Protein AF-A0A423U3H6-F1 (afdb_monomer_lite)

Sequence (141 aa):
GTIDVWWLYDDGGLTLLLPYILTTRSQWSNCNLRVFALANRKDELDMEQRSMANLLAKFRIDYSDVIVIPDVAKKAAESSRMEFDQLIEDFKAKSNVEIDKENEGVVISEAELLGQREKTNRHVRLRELLLENSRDASLVV

Structure (mmCIF, N/CA/C/O backbone):
data_AF-A0A423U3H6-F1
#
_entry.id   AF-A0A423U3H6-F1
#
loop_
_atom_site.group_PDB
_atom_site.id
_atom_site.type_symbol
_atom_site.label_atom_id
_atom_site.label_alt_id
_atom_site.label_comp_id
_atom_site.label_asym_id
_atom_site.label_entity_id
_atom_site.label_seq_id
_atom_site.pdbx_PDB_ins_code
_atom_site.Cartn_x
_atom_site.Cartn_y
_atom_site.Cartn_z
_atom_site.occupancy
_atom_site.B_iso_or_equiv
_atom_site.auth_seq_id
_atom_site.auth_comp_id
_atom_site.auth_asym_id
_atom_site.auth_atom_id
_atom_site.pdbx_PDB_model_num
ATOM 1 N N . GLY A 1 1 ? -17.174 -1.446 7.669 1.00 92.19 1 GLY A N 1
ATOM 2 C CA . GLY A 1 1 ? -16.076 -1.811 6.758 1.00 92.19 1 GLY A CA 1
ATOM 3 C C . GLY A 1 1 ? -14.757 -1.626 7.472 1.00 92.19 1 GLY A C 1
ATOM 4 O O . GLY A 1 1 ? -14.765 -1.502 8.695 1.00 92.19 1 GLY A O 1
ATOM 5 N N . THR A 1 2 ? -13.648 -1.594 6.741 1.00 96.00 2 THR A N 1
ATOM 6 C CA . THR A 1 2 ? -12.325 -1.277 7.303 1.00 96.00 2 THR A CA 1
ATOM 7 C C . THR A 1 2 ? -11.734 -0.051 6.623 1.00 96.00 2 THR A C 1
ATOM 9 O O . THR A 1 2 ? -11.992 0.200 5.443 1.00 96.00 2 THR A O 1
ATOM 12 N N . ILE A 1 3 ? -10.967 0.717 7.390 1.00 96.56 3 ILE A N 1
ATOM 13 C CA . ILE A 1 3 ? -10.045 1.722 6.869 1.00 96.56 3 ILE A CA 1
ATOM 14 C C . ILE A 1 3 ? -8.654 1.134 7.069 1.00 96.56 3 ILE A C 1
ATOM 16 O O . ILE A 1 3 ? -8.248 0.890 8.206 1.00 96.56 3 ILE A O 1
ATOM 20 N N . ASP A 1 4 ? -7.954 0.882 5.973 1.00 96.81 4 ASP A N 1
ATOM 21 C CA . ASP A 1 4 ? -6.623 0.293 5.988 1.00 96.81 4 ASP A CA 1
ATOM 22 C C . ASP A 1 4 ? -5.598 1.375 5.664 1.00 96.81 4 ASP A C 1
ATOM 24 O O . ASP A 1 4 ? -5.639 1.971 4.592 1.00 96.81 4 ASP A O 1
ATOM 28 N N . VAL A 1 5 ? -4.681 1.632 6.588 1.00 95.38 5 VAL A N 1
ATOM 29 C CA . VAL A 1 5 ? -3.654 2.664 6.434 1.00 95.38 5 VAL A CA 1
ATOM 30 C C . VAL A 1 5 ? -2.320 1.998 6.171 1.00 95.38 5 VAL A C 1
ATOM 32 O O . VAL A 1 5 ? -1.810 1.296 7.041 1.00 95.38 5 VAL A O 1
ATOM 35 N N . TRP A 1 6 ? -1.741 2.218 5.000 1.00 94.25 6 TRP A N 1
ATOM 36 C CA . TRP A 1 6 ? -0.436 1.696 4.621 1.00 94.25 6 TRP A CA 1
ATOM 37 C C . TRP A 1 6 ? 0.631 2.749 4.899 1.00 94.25 6 TRP A C 1
ATOM 39 O O . TRP A 1 6 ? 0.973 3.576 4.057 1.00 94.25 6 TRP A O 1
ATOM 49 N N . TRP A 1 7 ? 1.194 2.716 6.107 1.00 91.81 7 TRP A N 1
ATOM 50 C CA . TRP A 1 7 ? 2.236 3.652 6.514 1.00 91.81 7 TRP A CA 1
ATOM 51 C C . TRP A 1 7 ? 3.603 3.192 5.992 1.00 91.81 7 TRP A C 1
ATOM 53 O O . TRP A 1 7 ? 4.349 2.468 6.654 1.00 91.81 7 TRP A O 1
ATOM 63 N N . LEU A 1 8 ? 3.901 3.566 4.744 1.00 88.75 8 LEU A N 1
ATOM 64 C CA . LEU A 1 8 ? 5.091 3.109 4.011 1.00 88.75 8 LEU A CA 1
ATOM 65 C C . LEU A 1 8 ? 6.336 3.977 4.236 1.00 88.75 8 LEU A C 1
ATOM 67 O O . LEU A 1 8 ? 7.446 3.555 3.899 1.00 88.75 8 LEU A O 1
ATOM 71 N N . TYR A 1 9 ? 6.149 5.201 4.724 1.00 83.94 9 TYR A N 1
ATOM 72 C CA . TYR A 1 9 ? 7.193 6.189 4.970 1.00 83.94 9 TYR A CA 1
ATOM 73 C C . TYR A 1 9 ? 6.720 7.212 6.004 1.00 83.94 9 TYR A C 1
ATOM 75 O O . TYR A 1 9 ? 5.522 7.455 6.148 1.00 83.94 9 TYR A O 1
ATOM 83 N N . ASP A 1 10 ? 7.674 7.825 6.704 1.00 82.44 10 ASP A N 1
ATOM 84 C CA . ASP A 1 10 ? 7.386 8.917 7.628 1.00 82.44 10 ASP A CA 1
ATOM 85 C C . ASP A 1 10 ? 7.081 10.195 6.838 1.00 82.44 10 ASP A C 1
ATOM 87 O O . ASP A 1 10 ? 7.961 10.818 6.242 1.00 82.44 10 ASP A O 1
ATOM 91 N N . ASP A 1 11 ? 5.804 10.552 6.803 1.00 84.38 11 ASP A N 1
ATOM 92 C CA . ASP A 1 11 ? 5.276 11.759 6.178 1.00 84.38 11 ASP A CA 1
ATOM 93 C C . ASP A 1 11 ? 4.946 12.853 7.210 1.00 84.38 11 ASP A C 1
ATOM 95 O O . ASP A 1 11 ? 4.156 13.760 6.940 1.00 84.38 11 ASP A O 1
ATOM 99 N N . GLY A 1 12 ? 5.509 12.755 8.420 1.00 80.88 12 GLY A N 1
ATOM 100 C CA . GLY A 1 12 ? 5.189 13.647 9.533 1.00 80.88 12 GLY A CA 1
ATOM 101 C C . GLY A 1 12 ? 3.832 13.359 10.182 1.00 80.88 12 GLY A C 1
ATOM 102 O O . GLY A 1 12 ? 3.341 14.179 10.959 1.00 80.88 12 GLY A O 1
ATOM 103 N N . GLY A 1 13 ? 3.219 12.209 9.877 1.00 82.69 13 GLY A N 1
ATOM 104 C CA . GLY A 1 13 ? 1.980 11.732 10.493 1.00 82.69 13 GLY A CA 1
ATOM 105 C C . GLY A 1 13 ? 0.702 12.162 9.773 1.00 82.69 13 GLY A C 1
ATOM 106 O O . GLY A 1 13 ? -0.392 11.906 10.282 1.00 82.69 13 GLY A O 1
ATOM 107 N N . LEU A 1 14 ? 0.799 12.787 8.595 1.00 86.12 14 LEU A N 1
ATOM 108 C CA . LEU A 1 14 ? -0.372 13.223 7.829 1.00 86.12 14 LEU A CA 1
ATOM 109 C C . LEU A 1 14 ? -1.246 12.029 7.400 1.00 86.12 14 LEU A C 1
ATOM 111 O O . LEU A 1 14 ? -2.471 12.081 7.538 1.00 86.12 14 LEU A O 1
ATOM 115 N N . THR A 1 15 ? -0.618 10.933 6.975 1.00 89.06 15 THR A N 1
ATOM 116 C CA . THR A 1 15 ? -1.262 9.667 6.587 1.00 89.06 15 THR A CA 1
ATOM 117 C C . THR A 1 15 ? -2.036 9.036 7.747 1.00 89.06 15 THR A C 1
ATOM 119 O O . THR A 1 15 ? -3.047 8.381 7.521 1.00 89.06 15 THR A O 1
ATOM 122 N N . LEU A 1 16 ? -1.632 9.281 8.999 1.00 87.81 16 LEU A N 1
ATOM 123 C CA . LEU A 1 16 ? -2.350 8.819 10.196 1.00 87.81 16 LEU A CA 1
ATOM 124 C C . LEU A 1 16 ? -3.436 9.803 10.658 1.00 87.81 16 LEU A C 1
ATOM 126 O O . LEU A 1 16 ? -4.452 9.396 11.224 1.00 87.81 16 LEU A O 1
ATOM 130 N N . LEU A 1 17 ? -3.258 11.099 10.398 1.00 89.31 17 LEU A N 1
ATOM 131 C CA . LEU A 1 17 ? -4.215 12.134 10.788 1.00 89.31 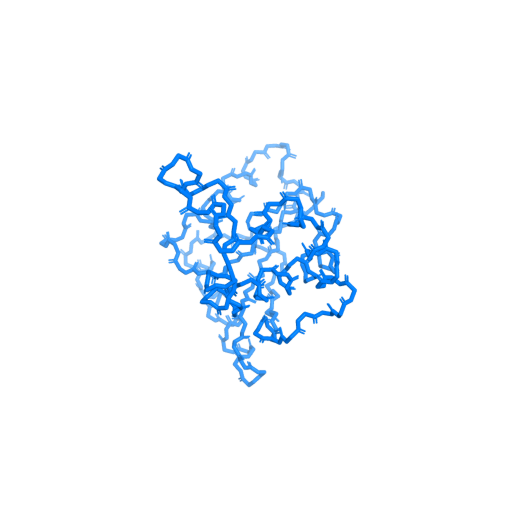17 LEU A CA 1
ATOM 132 C C . LEU A 1 17 ? -5.534 12.038 10.008 1.00 89.31 17 LEU A C 1
ATOM 134 O O . LEU A 1 17 ? -6.610 12.177 10.592 1.00 89.31 17 LEU A O 1
ATOM 138 N N . LEU A 1 18 ? -5.468 11.804 8.696 1.00 89.56 18 LEU A N 1
ATOM 139 C CA . LEU A 1 18 ? -6.651 11.675 7.837 1.00 89.56 18 LEU A CA 1
ATOM 140 C C . LEU A 1 18 ? -7.632 10.580 8.303 1.00 89.56 18 LEU A C 1
ATOM 142 O O . LEU A 1 18 ? -8.801 10.904 8.540 1.00 89.56 18 LEU A O 1
ATOM 146 N N . PRO A 1 19 ? -7.211 9.315 8.483 1.00 88.62 19 PRO A N 1
ATOM 147 C CA . PRO A 1 19 ? -8.098 8.250 8.934 1.00 88.62 19 PRO A CA 1
ATOM 148 C C . PRO A 1 19 ? -8.629 8.498 10.349 1.00 88.62 19 PRO A C 1
ATOM 150 O O . PRO A 1 19 ? -9.797 8.214 10.599 1.00 88.62 19 PRO A O 1
ATOM 153 N N . TYR A 1 20 ? -7.845 9.114 11.242 1.00 89.12 20 TYR A N 1
ATOM 154 C CA . TYR A 1 20 ? -8.343 9.543 12.553 1.00 89.12 20 TYR A CA 1
ATOM 155 C C . TYR A 1 20 ? -9.489 10.558 12.433 1.00 89.12 20 TYR A C 1
ATOM 157 O O . TYR A 1 20 ? -10.524 10.418 13.077 1.00 89.12 20 TYR A O 1
ATOM 165 N N . ILE A 1 21 ? -9.363 11.572 11.570 1.00 90.69 21 ILE A N 1
ATOM 166 C CA . ILE A 1 21 ? -10.457 12.528 11.347 1.00 90.69 21 ILE A CA 1
ATOM 167 C C . ILE A 1 21 ? -11.683 11.815 10.769 1.00 90.69 21 ILE A C 1
ATOM 169 O O . ILE A 1 21 ? -12.810 12.140 11.155 1.00 90.69 21 ILE A O 1
ATOM 173 N N . LEU A 1 22 ? -11.493 10.848 9.868 1.00 91.06 22 LEU A N 1
ATOM 174 C CA . LEU A 1 22 ? -12.596 10.084 9.288 1.00 91.06 22 LEU A CA 1
ATOM 175 C C . LEU A 1 22 ? -13.357 9.293 10.352 1.00 91.06 22 LEU A C 1
ATOM 177 O O . LEU A 1 22 ? -14.581 9.400 10.382 1.00 91.06 22 LEU A O 1
ATOM 181 N N . THR A 1 23 ? -12.682 8.593 11.268 1.00 88.00 23 THR A N 1
ATOM 182 C CA . THR A 1 23 ? -13.356 7.805 12.319 1.00 88.00 23 THR A CA 1
ATOM 183 C C . THR A 1 23 ? -14.202 8.661 13.270 1.00 88.00 23 THR A C 1
ATOM 185 O O . THR A 1 23 ? -15.174 8.161 13.834 1.00 88.00 23 THR A O 1
ATOM 188 N N . THR A 1 24 ? -13.947 9.973 13.379 1.00 88.94 24 THR A N 1
ATOM 189 C CA . THR A 1 24 ? -14.827 10.902 14.126 1.00 88.94 24 THR A CA 1
ATOM 190 C C . THR A 1 24 ? -16.166 11.199 13.436 1.00 88.94 24 THR A C 1
ATOM 192 O O . THR A 1 24 ? -17.061 11.799 14.037 1.00 88.94 24 THR A O 1
ATOM 195 N N . ARG A 1 25 ? -16.331 10.827 12.160 1.00 93.44 25 ARG A N 1
ATOM 196 C CA . ARG A 1 25 ? -17.545 11.090 11.374 1.00 93.44 25 ARG A CA 1
ATOM 197 C C . ARG A 1 25 ? -18.489 9.902 11.448 1.00 93.44 25 ARG A C 1
ATOM 199 O O . ARG A 1 25 ? -18.079 8.765 11.260 1.00 93.44 25 ARG A O 1
ATOM 206 N N . SER A 1 26 ? -19.782 10.172 11.614 1.00 93.81 26 SER A N 1
ATOM 207 C CA . SER A 1 26 ? -20.827 9.143 11.762 1.00 93.81 26 SER A CA 1
ATOM 208 C C . SER A 1 26 ? -20.874 8.109 10.630 1.00 93.81 26 SER A C 1
ATOM 210 O O . SER A 1 26 ? -21.284 6.976 10.849 1.00 93.81 26 SER A O 1
ATOM 212 N N . GLN A 1 27 ? -20.442 8.479 9.423 1.00 93.50 27 GLN A N 1
ATOM 213 C CA . GLN A 1 27 ? -20.378 7.576 8.267 1.00 93.50 27 GLN A CA 1
ATOM 214 C C . GLN A 1 27 ? -19.292 6.498 8.418 1.00 93.50 27 GLN A C 1
ATOM 216 O O . GLN A 1 27 ? -19.425 5.407 7.871 1.00 93.50 27 GLN A O 1
ATOM 221 N N . TRP A 1 28 ? -18.234 6.794 9.176 1.00 93.25 28 TRP A N 1
ATOM 222 C CA . TRP A 1 28 ? -17.049 5.951 9.335 1.00 93.25 28 TRP A CA 1
ATOM 223 C C . TRP A 1 28 ? -16.820 5.515 10.786 1.00 93.25 28 TRP A C 1
ATOM 225 O O . TRP A 1 28 ? -15.916 4.725 11.036 1.00 93.25 28 TRP A O 1
ATOM 235 N N . SER A 1 29 ? -17.648 5.964 11.734 1.00 88.38 29 SER A N 1
ATOM 236 C CA . SER A 1 29 ? -17.490 5.686 13.170 1.00 88.38 29 SER A CA 1
ATOM 237 C C . SER A 1 29 ? -17.553 4.199 13.522 1.00 88.38 29 SER A C 1
ATOM 239 O O . SER A 1 29 ? -17.051 3.793 14.561 1.00 88.38 29 SER A O 1
ATOM 241 N N . ASN A 1 30 ? -18.163 3.388 12.654 1.00 90.44 30 ASN A N 1
ATOM 242 C CA . ASN A 1 30 ? -18.253 1.934 12.801 1.00 90.44 30 ASN A CA 1
ATOM 243 C C . ASN A 1 30 ? -17.222 1.184 11.934 1.00 90.44 30 ASN A C 1
ATOM 245 O O . ASN A 1 30 ? -17.33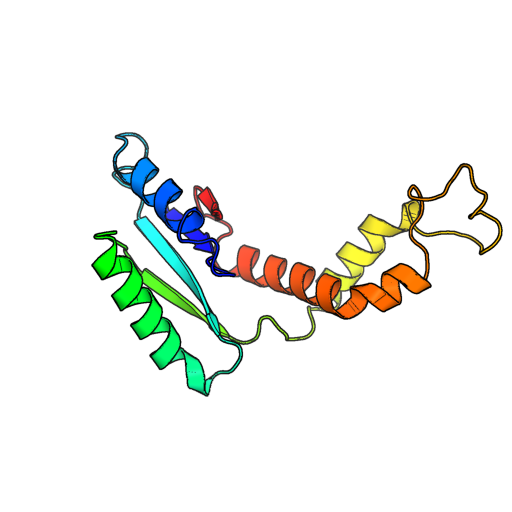6 -0.030 11.760 1.00 90.44 30 ASN A O 1
ATOM 249 N N . CYS A 1 31 ? -16.274 1.886 11.304 1.00 93.50 31 CYS A N 1
ATOM 250 C CA . CYS A 1 31 ? -15.205 1.250 10.542 1.00 93.50 31 CYS A CA 1
ATOM 251 C C . CYS A 1 31 ? -14.011 0.939 11.442 1.00 93.50 31 CYS A C 1
ATOM 253 O O . CYS A 1 31 ? -13.567 1.779 12.219 1.00 93.50 31 CYS A O 1
ATOM 255 N N . ASN A 1 32 ? -13.469 -0.264 11.281 1.00 93.94 32 ASN A N 1
ATOM 256 C CA . ASN A 1 32 ? -12.276 -0.694 11.996 1.00 93.94 32 ASN A CA 1
ATOM 257 C C . ASN A 1 32 ? -11.037 -0.116 11.312 1.00 93.94 32 ASN A C 1
ATOM 259 O O . ASN A 1 32 ? -10.852 -0.319 10.109 1.00 93.94 32 ASN A O 1
ATOM 263 N N . LEU A 1 33 ? -10.202 0.587 12.073 1.00 94.81 33 LEU A N 1
ATOM 264 C CA . LEU A 1 33 ? -8.949 1.147 11.583 1.00 94.81 33 LEU A CA 1
ATOM 265 C C . LEU A 1 33 ? -7.830 0.112 11.732 1.00 94.81 33 LEU A C 1
ATOM 267 O O . LEU A 1 33 ? -7.526 -0.305 12.850 1.00 94.81 33 LEU A O 1
ATOM 271 N N . ARG A 1 34 ? -7.214 -0.302 10.625 1.00 95.88 34 ARG A N 1
ATOM 272 C CA . ARG A 1 34 ? -6.047 -1.197 10.614 1.00 95.88 34 ARG A CA 1
ATOM 273 C C . ARG A 1 34 ? -4.844 -0.447 10.072 1.00 95.88 34 ARG A C 1
ATOM 275 O O . ARG A 1 34 ? -4.959 0.236 9.058 1.00 95.88 34 ARG A O 1
ATOM 282 N N . VAL A 1 35 ? -3.697 -0.584 10.726 1.00 94.88 35 VAL A N 1
ATOM 283 C CA . VAL A 1 35 ? -2.461 0.085 10.305 1.00 94.88 35 VAL A CA 1
ATOM 284 C C . VAL A 1 35 ? -1.454 -0.955 9.839 1.00 94.88 35 VAL A C 1
ATOM 286 O O . VAL A 1 35 ? -1.082 -1.854 10.589 1.00 94.88 35 VAL A O 1
ATOM 289 N N . PHE A 1 36 ? -1.012 -0.821 8.596 1.00 94.25 36 PHE A N 1
ATOM 290 C CA . PHE A 1 36 ? -0.011 -1.659 7.960 1.00 94.25 36 PHE A CA 1
ATOM 291 C C . PHE A 1 36 ? 1.328 -0.923 7.952 1.00 94.25 36 PHE A C 1
ATOM 293 O O . PHE A 1 36 ? 1.446 0.156 7.372 1.00 94.25 36 PHE A O 1
ATOM 300 N N . ALA A 1 37 ? 2.335 -1.510 8.591 1.00 90.69 37 ALA A N 1
ATOM 301 C CA . ALA A 1 37 ? 3.712 -1.026 8.571 1.00 90.69 37 ALA A CA 1
ATOM 302 C C . ALA A 1 37 ? 4.588 -1.984 7.760 1.00 90.69 37 ALA A C 1
ATOM 304 O O . ALA A 1 37 ? 4.308 -3.181 7.685 1.00 90.69 37 ALA A O 1
ATOM 305 N N . LEU A 1 38 ? 5.662 -1.478 7.157 1.00 85.12 38 LEU A N 1
ATOM 306 C CA . LEU A 1 38 ? 6.617 -2.322 6.443 1.00 85.12 38 LEU A CA 1
ATOM 307 C C . LEU A 1 38 ? 7.806 -2.671 7.332 1.00 85.12 38 LEU A C 1
ATOM 309 O O . LEU A 1 38 ? 8.395 -1.784 7.940 1.00 85.12 38 LEU A O 1
ATOM 313 N N . ALA A 1 39 ? 8.217 -3.938 7.317 1.00 83.50 39 ALA A N 1
ATOM 314 C CA . ALA A 1 39 ? 9.512 -4.348 7.849 1.00 83.50 39 ALA A CA 1
ATOM 315 C C . ALA A 1 39 ? 10.462 -4.717 6.710 1.00 83.50 39 ALA A C 1
ATOM 317 O O . ALA A 1 39 ? 10.109 -5.470 5.794 1.00 83.50 39 ALA A O 1
ATOM 318 N N . ASN A 1 40 ? 11.696 -4.218 6.789 1.00 72.75 40 ASN A N 1
ATOM 319 C CA . ASN A 1 40 ? 12.737 -4.567 5.826 1.00 72.75 40 ASN A CA 1
ATOM 320 C C . ASN A 1 40 ? 13.226 -6.000 6.042 1.00 72.75 40 ASN A C 1
ATOM 322 O O . ASN A 1 40 ? 13.579 -6.683 5.078 1.00 72.75 40 ASN A O 1
ATOM 326 N N . ARG A 1 41 ? 13.232 -6.468 7.296 1.00 73.00 41 ARG A N 1
ATOM 327 C CA . ARG A 1 41 ? 13.666 -7.818 7.658 1.00 73.00 41 ARG A CA 1
ATOM 328 C C . ARG A 1 41 ? 12.714 -8.478 8.655 1.00 73.00 41 ARG A C 1
ATOM 330 O O . ARG A 1 41 ? 12.032 -7.817 9.430 1.00 73.00 41 ARG A O 1
ATOM 337 N N . LYS A 1 42 ? 12.665 -9.813 8.639 1.00 75.88 42 LYS A N 1
ATOM 338 C CA . LYS A 1 42 ? 11.754 -10.591 9.501 1.00 75.88 42 LYS A CA 1
ATOM 339 C C . LYS A 1 42 ? 12.085 -10.489 10.992 1.00 75.88 42 LYS A C 1
ATOM 341 O O . LYS A 1 42 ? 11.192 -10.639 11.813 1.00 75.88 42 LYS A O 1
ATOM 346 N N . ASP A 1 43 ? 13.344 -10.245 11.336 1.00 81.06 43 ASP A N 1
ATOM 347 C CA . ASP A 1 43 ? 13.812 -10.030 12.709 1.00 81.06 43 ASP A CA 1
ATOM 348 C C . ASP A 1 43 ? 13.376 -8.674 13.292 1.00 81.06 43 ASP A C 1
ATOM 350 O O . ASP A 1 43 ? 13.439 -8.488 14.503 1.00 81.06 43 ASP A O 1
ATOM 354 N N . GLU A 1 44 ? 12.887 -7.749 12.462 1.00 81.62 44 GLU A N 1
ATOM 355 C CA . GLU A 1 44 ? 12.449 -6.410 12.883 1.00 81.62 44 GLU A CA 1
ATOM 356 C C . GLU A 1 44 ? 10.938 -6.326 13.159 1.00 81.62 44 GLU A C 1
ATOM 358 O O . GLU A 1 44 ? 10.474 -5.314 13.678 1.00 81.62 44 GLU A O 1
ATOM 363 N N . LEU A 1 45 ? 10.161 -7.378 12.863 1.00 84.75 45 LEU A N 1
ATOM 364 C CA . LEU A 1 45 ? 8.691 -7.350 12.926 1.00 84.75 45 LEU A CA 1
ATOM 365 C C . LEU A 1 45 ? 8.157 -6.886 14.289 1.00 84.75 45 LEU A C 1
ATOM 367 O O . LEU A 1 45 ? 7.362 -5.949 14.354 1.00 84.75 45 LEU A O 1
ATOM 371 N N . ASP A 1 46 ? 8.638 -7.491 15.377 1.00 87.50 46 ASP A N 1
ATOM 372 C CA . ASP A 1 46 ? 8.192 -7.159 16.736 1.00 87.50 46 ASP A CA 1
ATOM 373 C C . ASP A 1 46 ? 8.574 -5.728 17.138 1.00 87.50 46 ASP A C 1
ATOM 375 O O . ASP A 1 46 ? 7.842 -5.052 17.868 1.00 87.50 46 ASP A O 1
ATOM 379 N N . MET A 1 47 ? 9.742 -5.264 16.685 1.00 88.25 47 MET A N 1
ATOM 380 C CA . MET A 1 47 ? 10.232 -3.921 16.975 1.00 88.25 47 MET A CA 1
ATOM 381 C C . MET A 1 47 ? 9.386 -2.873 16.251 1.00 88.25 47 MET A C 1
ATOM 383 O O . MET A 1 47 ? 8.923 -1.927 16.890 1.00 88.25 47 MET A O 1
ATOM 387 N N . GLU A 1 48 ? 9.131 -3.070 14.957 1.00 88.88 48 GLU A N 1
ATOM 388 C CA . GLU A 1 48 ? 8.309 -2.169 14.147 1.00 88.88 48 GLU A CA 1
ATOM 389 C C . GLU A 1 48 ? 6.860 -2.137 14.635 1.00 88.88 48 GLU A C 1
ATOM 391 O O . GLU A 1 48 ? 6.275 -1.061 14.772 1.00 88.88 48 GLU A O 1
ATOM 396 N N . GLN A 1 49 ? 6.301 -3.288 15.021 1.00 91.19 49 GLN A N 1
ATOM 397 C CA . GLN A 1 49 ? 4.948 -3.353 15.571 1.00 91.19 49 GLN A CA 1
ATOM 398 C C . GLN A 1 49 ? 4.827 -2.529 16.860 1.00 91.19 49 GLN A C 1
ATOM 400 O O . GLN A 1 49 ? 3.894 -1.739 17.018 1.00 91.19 49 GLN A O 1
ATOM 405 N N . ARG A 1 50 ? 5.793 -2.664 17.780 1.00 91.81 50 ARG A N 1
ATOM 406 C CA . ARG A 1 50 ? 5.824 -1.882 19.028 1.00 91.81 50 ARG A CA 1
ATOM 407 C C . ARG A 1 50 ? 6.060 -0.399 18.771 1.00 91.81 50 ARG A C 1
ATOM 409 O O . ARG A 1 50 ? 5.448 0.434 19.437 1.00 91.81 50 ARG A O 1
ATOM 416 N N . SER A 1 51 ? 6.948 -0.065 17.837 1.00 90.06 51 SER A N 1
ATOM 417 C CA . SER A 1 51 ? 7.230 1.316 17.440 1.00 90.06 51 SER A CA 1
ATOM 418 C C . SER A 1 51 ? 5.959 1.998 16.932 1.00 90.06 51 SER A C 1
ATOM 420 O O . SER A 1 51 ? 5.574 3.053 17.443 1.00 90.06 51 SER A O 1
ATOM 422 N N . MET A 1 52 ? 5.241 1.329 16.027 1.00 90.62 52 MET A N 1
ATOM 423 C CA . MET A 1 52 ? 3.964 1.791 15.495 1.00 90.62 52 MET A CA 1
ATOM 424 C C . MET A 1 52 ? 2.898 1.934 16.588 1.00 90.62 52 MET A C 1
ATOM 426 O O . MET A 1 52 ? 2.276 2.988 16.711 1.00 90.62 52 MET A O 1
ATOM 430 N N . ALA A 1 53 ? 2.720 0.922 17.441 1.00 92.19 53 ALA A N 1
ATOM 431 C CA . ALA A 1 53 ? 1.759 0.984 18.542 1.00 92.19 53 ALA A CA 1
ATOM 432 C C . ALA A 1 53 ? 2.036 2.167 19.490 1.00 92.19 53 ALA A C 1
ATOM 434 O O . ALA A 1 53 ? 1.115 2.885 19.883 1.00 92.19 53 ALA A O 1
ATOM 435 N N . ASN A 1 54 ? 3.310 2.417 19.815 1.00 92.00 54 ASN A N 1
ATOM 436 C CA . ASN A 1 54 ? 3.720 3.561 20.628 1.00 92.00 54 ASN A CA 1
ATOM 437 C C . ASN A 1 54 ? 3.439 4.900 19.935 1.00 92.00 54 ASN A C 1
ATOM 439 O O . ASN A 1 54 ? 3.062 5.867 20.599 1.00 92.00 54 ASN A O 1
ATOM 443 N N . LEU A 1 55 ? 3.636 4.979 18.618 1.00 89.44 55 LEU A N 1
ATOM 444 C CA . LEU A 1 55 ? 3.347 6.177 17.834 1.00 89.44 55 LEU A CA 1
ATOM 445 C C . LEU A 1 55 ? 1.844 6.487 17.835 1.00 89.44 55 LEU A C 1
ATOM 447 O O . LEU A 1 55 ? 1.450 7.602 18.176 1.00 89.44 55 LEU A O 1
ATOM 451 N N . LEU A 1 56 ? 1.007 5.489 17.546 1.00 91.31 56 LEU A N 1
ATOM 452 C CA . LEU A 1 56 ? -0.453 5.618 17.559 1.00 91.31 56 LEU A CA 1
ATOM 453 C C . LEU A 1 56 ? -0.973 6.024 18.944 1.00 91.31 56 LEU A C 1
ATOM 455 O O . LEU A 1 56 ? -1.806 6.925 19.051 1.00 91.31 56 LEU A O 1
ATOM 459 N N . ALA A 1 57 ? -0.411 5.450 20.013 1.00 92.19 57 ALA A N 1
ATOM 460 C CA . ALA A 1 57 ? -0.745 5.823 21.385 1.00 92.19 57 ALA A CA 1
ATOM 461 C C . ALA A 1 57 ? -0.406 7.292 21.699 1.00 92.19 57 ALA A C 1
ATOM 463 O O . ALA A 1 57 ? -1.206 7.987 22.329 1.00 92.19 57 ALA A O 1
ATOM 464 N N . LYS A 1 58 ? 0.742 7.806 21.226 1.00 89.75 58 LYS A N 1
ATOM 465 C CA . LYS A 1 58 ? 1.106 9.230 21.379 1.00 89.75 58 LYS A CA 1
ATOM 466 C C . LYS A 1 58 ? 0.112 10.155 20.679 1.00 89.75 58 LYS A C 1
ATOM 468 O O . LYS A 1 58 ? -0.197 11.221 21.209 1.00 89.75 58 LYS A O 1
ATOM 473 N N . PHE A 1 59 ? -0.408 9.735 19.528 1.00 86.12 59 PHE A N 1
ATOM 474 C CA . PHE A 1 59 ? -1.433 10.474 18.793 1.00 86.12 59 PHE A CA 1
ATOM 475 C C . PHE A 1 59 ? -2.861 10.227 19.296 1.00 86.12 59 PHE A C 1
ATOM 477 O O . PHE A 1 59 ? -3.778 10.899 18.831 1.00 86.12 59 PHE A O 1
ATOM 484 N N . ARG A 1 60 ? -3.051 9.328 20.275 1.00 89.69 60 ARG A N 1
ATOM 485 C CA . ARG A 1 60 ? -4.365 8.902 20.789 1.00 89.69 60 ARG A CA 1
ATOM 486 C C . ARG A 1 60 ? -5.291 8.405 19.676 1.00 89.69 60 ARG A C 1
ATOM 488 O O . ARG A 1 60 ? -6.483 8.700 19.670 1.00 89.69 60 ARG A O 1
ATOM 495 N N . ILE A 1 61 ? -4.713 7.687 18.718 1.00 90.31 61 ILE A N 1
ATOM 496 C CA . ILE A 1 61 ? -5.451 7.067 17.624 1.00 90.31 61 ILE A CA 1
ATOM 497 C C . ILE A 1 61 ? -5.807 5.653 18.060 1.00 90.31 61 ILE A C 1
ATOM 499 O O . ILE A 1 61 ? -4.923 4.813 18.229 1.00 90.31 61 ILE A O 1
ATOM 503 N N . ASP A 1 62 ? -7.102 5.402 18.224 1.00 90.44 62 ASP A N 1
ATOM 504 C CA . ASP A 1 62 ? -7.616 4.058 18.449 1.00 90.44 62 ASP A CA 1
ATOM 505 C C . ASP A 1 62 ? -7.565 3.264 17.142 1.00 90.44 62 ASP A C 1
ATOM 507 O O . ASP A 1 62 ? -7.976 3.741 16.081 1.00 90.44 62 ASP A O 1
ATOM 511 N N . TYR A 1 63 ? -7.062 2.038 17.222 1.00 93.25 63 TYR A N 1
ATOM 512 C CA . TYR A 1 63 ? -6.943 1.129 16.091 1.00 93.25 63 TYR A CA 1
ATOM 513 C C . TYR A 1 63 ? -7.397 -0.270 16.495 1.00 93.25 63 TYR A C 1
ATOM 515 O O . TYR A 1 63 ? -7.350 -0.654 17.663 1.00 93.25 63 TYR A O 1
ATOM 523 N N . SER A 1 64 ? -7.853 -1.034 15.510 1.00 94.38 64 SER A N 1
ATOM 524 C CA . SER A 1 64 ? -8.269 -2.421 15.688 1.00 94.38 64 SER A CA 1
ATOM 525 C C . SER A 1 64 ? -7.098 -3.387 15.557 1.00 94.38 64 S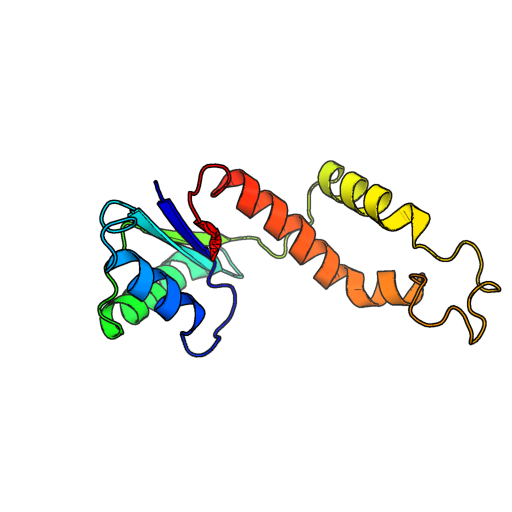ER A C 1
ATOM 527 O O . SER A 1 64 ? -7.078 -4.392 16.258 1.00 94.38 64 SER A O 1
ATOM 529 N N . ASP A 1 65 ? -6.142 -3.099 14.668 1.00 94.25 65 ASP A N 1
ATOM 530 C CA . ASP A 1 65 ? -4.957 -3.939 14.485 1.00 94.25 65 ASP A CA 1
ATOM 531 C C . ASP A 1 65 ? -3.756 -3.163 13.914 1.00 94.25 65 ASP A C 1
ATOM 533 O O . ASP A 1 65 ? -3.932 -2.185 13.179 1.00 94.25 65 ASP A O 1
ATOM 537 N N . VAL A 1 66 ? -2.544 -3.624 14.239 1.00 94.44 66 VAL A N 1
ATOM 538 C CA . VAL A 1 66 ? -1.279 -3.184 13.628 1.00 94.44 66 VAL A CA 1
ATOM 539 C C . VAL A 1 66 ? -0.601 -4.404 13.024 1.00 94.44 66 VAL A C 1
ATOM 541 O O . VAL A 1 66 ? -0.154 -5.299 13.743 1.00 94.44 66 VAL A O 1
ATOM 544 N N . ILE A 1 67 ? -0.486 -4.401 11.700 1.00 93.56 67 ILE A N 1
ATOM 545 C CA . ILE A 1 67 ? 0.024 -5.514 10.907 1.00 93.56 67 ILE A CA 1
ATOM 546 C C . ILE A 1 67 ? 1.353 -5.089 10.291 1.00 93.56 67 ILE A C 1
ATOM 548 O O . ILE A 1 67 ? 1.422 -4.111 9.549 1.00 93.56 67 ILE A O 1
ATOM 552 N N . VAL A 1 68 ? 2.422 -5.828 10.576 1.00 91.94 68 VAL A N 1
ATOM 553 C CA . VAL A 1 68 ? 3.731 -5.561 9.973 1.00 91.94 68 VAL A CA 1
ATOM 554 C C . VAL A 1 68 ? 3.959 -6.526 8.818 1.00 91.94 68 VAL A C 1
ATOM 556 O O . VAL A 1 68 ? 4.013 -7.740 9.009 1.00 91.94 68 VAL A O 1
ATOM 559 N N . ILE A 1 69 ? 4.082 -5.982 7.610 1.00 90.31 69 ILE A N 1
ATOM 560 C CA . ILE A 1 69 ? 4.272 -6.749 6.384 1.00 90.31 69 ILE A CA 1
ATOM 561 C C . ILE A 1 69 ? 5.773 -6.858 6.091 1.00 90.31 69 ILE A C 1
ATOM 563 O O . ILE A 1 69 ? 6.424 -5.839 5.828 1.00 90.31 69 ILE A O 1
ATOM 567 N N . PRO A 1 70 ? 6.351 -8.073 6.118 1.00 86.25 70 PRO A N 1
ATOM 568 C CA . PRO A 1 70 ? 7.724 -8.270 5.685 1.00 86.25 70 PRO A CA 1
ATOM 569 C C . PRO A 1 70 ? 7.821 -8.232 4.156 1.00 86.25 70 PRO A C 1
ATOM 571 O O . PRO A 1 70 ? 6.828 -8.310 3.432 1.00 86.25 70 PRO A O 1
ATOM 574 N N . ASP A 1 71 ? 9.054 -8.258 3.652 1.00 80.94 71 ASP A N 1
ATOM 575 C CA . ASP A 1 71 ? 9.342 -8.758 2.306 1.00 80.94 71 ASP A CA 1
ATOM 576 C C . ASP A 1 71 ? 8.813 -7.899 1.132 1.00 80.94 71 ASP A C 1
ATOM 578 O O . ASP A 1 71 ? 8.677 -8.387 0.008 1.00 80.94 71 ASP A O 1
ATOM 582 N N . VAL A 1 72 ? 8.579 -6.600 1.335 1.00 81.38 72 VAL A N 1
ATOM 583 C CA . VAL A 1 72 ? 8.186 -5.660 0.258 1.00 81.38 72 VAL A CA 1
ATOM 584 C C . VAL A 1 72 ? 9.264 -5.515 -0.820 1.00 81.38 72 VAL A C 1
ATOM 586 O O . VAL A 1 72 ? 8.964 -5.240 -1.980 1.00 81.38 72 VAL A O 1
ATOM 589 N N . ALA A 1 73 ? 10.528 -5.729 -0.452 1.00 81.62 73 ALA A N 1
ATOM 590 C CA . ALA A 1 73 ? 11.655 -5.703 -1.379 1.00 81.62 73 ALA A CA 1
ATOM 591 C C . ALA A 1 73 ? 11.809 -7.002 -2.196 1.00 81.62 73 ALA A C 1
ATOM 593 O O . ALA A 1 73 ? 12.704 -7.089 -3.037 1.00 81.62 73 ALA A O 1
ATOM 594 N N . LYS A 1 74 ? 10.969 -8.025 -1.969 1.00 89.88 74 LYS A N 1
ATOM 595 C CA . LYS A 1 74 ? 11.022 -9.253 -2.770 1.00 89.88 74 LYS A CA 1
ATOM 596 C C . LYS A 1 74 ? 10.637 -8.992 -4.221 1.00 89.88 74 LYS A C 1
ATOM 598 O O . LYS A 1 74 ? 9.924 -8.046 -4.558 1.00 89.88 74 LYS A O 1
ATOM 603 N N . LYS A 1 75 ? 11.105 -9.883 -5.093 1.00 93.44 75 LYS A N 1
ATOM 604 C CA . LYS A 1 75 ? 10.682 -9.914 -6.491 1.00 93.44 75 LYS A CA 1
ATOM 605 C C . LYS A 1 75 ? 9.170 -10.159 -6.550 1.00 93.44 75 LYS A C 1
ATOM 607 O O . LYS A 1 75 ? 8.687 -11.082 -5.895 1.00 93.44 75 LYS A O 1
ATOM 612 N N . ALA A 1 76 ? 8.461 -9.335 -7.315 1.00 95.19 76 ALA A N 1
ATOM 613 C CA . ALA A 1 76 ? 7.046 -9.547 -7.598 1.00 95.19 76 ALA A CA 1
ATOM 614 C C . ALA A 1 76 ? 6.829 -10.854 -8.382 1.00 95.19 76 ALA A C 1
ATOM 616 O O . ALA A 1 76 ? 7.760 -11.368 -9.018 1.00 95.19 76 ALA A O 1
ATOM 617 N N . ALA A 1 77 ? 5.607 -11.383 -8.347 1.00 96.31 77 ALA A N 1
ATOM 618 C CA . ALA A 1 77 ? 5.245 -12.557 -9.124 1.00 96.31 77 ALA A CA 1
ATOM 619 C C . ALA A 1 77 ? 5.404 -12.290 -10.627 1.00 96.31 77 ALA A C 1
ATOM 621 O O . ALA A 1 77 ? 5.207 -11.176 -11.119 1.00 96.31 77 ALA A O 1
ATOM 622 N N . GLU A 1 78 ? 5.749 -13.341 -11.371 1.00 96.50 78 GLU A N 1
ATOM 623 C CA . GLU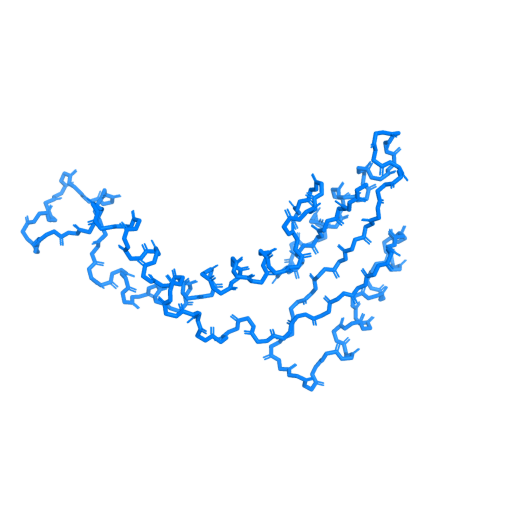 A 1 78 ? 5.943 -13.248 -12.819 1.00 96.50 78 GLU A CA 1
ATOM 624 C C . GLU A 1 78 ? 4.660 -12.811 -13.536 1.00 96.50 78 GLU A C 1
ATOM 626 O O . GLU A 1 78 ? 4.718 -11.956 -14.411 1.00 96.50 78 GLU A O 1
ATOM 631 N N . SER A 1 79 ? 3.495 -13.293 -13.092 1.00 97.19 79 SER A N 1
ATOM 632 C CA . SER A 1 79 ? 2.193 -12.886 -13.629 1.00 97.19 79 SER A CA 1
ATOM 633 C C . SER A 1 79 ? 1.926 -11.387 -13.467 1.00 97.19 79 SER A C 1
ATOM 635 O O . SER A 1 79 ? 1.538 -10.730 -14.429 1.00 97.19 79 SER A O 1
ATOM 637 N N . SER A 1 80 ? 2.182 -10.826 -12.282 1.00 96.62 80 SER A N 1
ATOM 638 C CA . SER A 1 80 ? 2.021 -9.389 -12.015 1.00 96.62 80 SER A CA 1
ATOM 639 C C . SER A 1 80 ? 3.011 -8.552 -12.820 1.00 96.62 80 SER A C 1
ATOM 641 O O . SER A 1 80 ? 2.701 -7.440 -13.246 1.00 96.62 80 SER A O 1
ATOM 643 N N . ARG A 1 81 ? 4.218 -9.085 -13.044 1.00 95.94 81 ARG A N 1
ATOM 644 C CA . ARG A 1 81 ? 5.216 -8.435 -13.890 1.00 95.94 81 ARG A CA 1
ATOM 645 C C . ARG A 1 81 ? 4.784 -8.418 -15.354 1.00 95.94 81 ARG A C 1
ATOM 647 O O . ARG A 1 81 ? 4.871 -7.367 -15.975 1.00 95.94 81 ARG A O 1
ATOM 654 N N . MET A 1 82 ? 4.274 -9.533 -15.870 1.00 96.69 82 MET A N 1
ATOM 655 C CA . MET A 1 82 ? 3.732 -9.607 -17.228 1.00 96.69 82 MET A CA 1
ATOM 656 C C . MET A 1 82 ? 2.544 -8.657 -17.419 1.00 96.69 82 MET A C 1
ATOM 658 O O . MET A 1 82 ? 2.468 -7.998 -18.449 1.00 96.69 82 MET A O 1
ATOM 662 N N . GLU A 1 83 ? 1.651 -8.545 -16.429 1.00 96.62 83 GLU A N 1
ATOM 663 C CA . GLU A 1 83 ? 0.533 -7.587 -16.450 1.00 96.62 83 GLU A CA 1
ATOM 664 C C . GLU A 1 83 ? 1.042 -6.138 -16.554 1.00 96.62 83 GLU A C 1
ATOM 666 O O . GLU A 1 83 ? 0.545 -5.360 -17.366 1.00 96.62 83 GLU A O 1
ATOM 671 N N . PHE A 1 84 ? 2.074 -5.784 -15.780 1.00 96.12 84 PHE A N 1
ATOM 672 C CA . PHE A 1 84 ? 2.707 -4.467 -15.871 1.00 96.12 84 PHE A CA 1
ATOM 673 C C . PHE A 1 84 ? 3.386 -4.238 -17.227 1.00 96.12 84 PHE A C 1
ATOM 675 O O . PHE A 1 84 ? 3.196 -3.182 -17.824 1.00 96.12 84 PHE A O 1
ATOM 682 N N . ASP A 1 85 ? 4.154 -5.211 -17.721 1.00 94.88 85 ASP A N 1
ATOM 683 C CA . ASP A 1 85 ? 4.871 -5.089 -18.992 1.00 94.88 85 ASP A CA 1
ATOM 684 C C . ASP A 1 85 ? 3.883 -4.924 -20.169 1.00 94.88 85 ASP A C 1
ATOM 686 O O . ASP A 1 85 ? 4.134 -4.120 -21.061 1.00 94.88 85 ASP A O 1
ATOM 690 N N . GLN A 1 86 ? 2.723 -5.596 -20.129 1.00 96.38 86 GLN A N 1
ATOM 691 C CA . GLN A 1 86 ? 1.631 -5.400 -21.095 1.00 96.38 86 GLN A CA 1
ATOM 692 C C . GLN A 1 86 ? 1.001 -4.003 -21.002 1.00 96.38 86 GLN A C 1
ATOM 694 O O . GLN A 1 86 ? 0.704 -3.403 -22.031 1.00 96.38 86 GLN A O 1
ATOM 699 N N . LEU A 1 87 ? 0.811 -3.472 -19.789 1.00 94.94 87 LEU A N 1
ATOM 700 C CA . LEU A 1 87 ? 0.221 -2.146 -19.570 1.00 94.94 87 LEU A CA 1
ATOM 701 C C . LEU A 1 87 ? 1.071 -1.017 -20.172 1.00 94.94 87 LEU A C 1
ATOM 703 O O . LEU A 1 87 ? 0.524 -0.018 -20.634 1.00 94.94 87 LEU A O 1
ATOM 707 N N . ILE A 1 88 ? 2.398 -1.161 -20.142 1.00 93.62 88 ILE A N 1
ATOM 708 C CA . ILE A 1 88 ? 3.326 -0.132 -20.629 1.00 93.62 88 ILE A CA 1
ATOM 709 C C . ILE A 1 88 ? 3.763 -0.332 -22.084 1.00 93.62 88 ILE A C 1
ATOM 711 O O . ILE A 1 88 ? 4.533 0.481 -22.592 1.00 93.62 88 ILE A O 1
ATOM 715 N N . GLU A 1 89 ? 3.320 -1.402 -22.748 1.00 91.88 89 GLU A N 1
ATOM 716 C CA . GLU A 1 89 ? 3.868 -1.817 -24.045 1.00 91.88 89 GLU A CA 1
ATOM 717 C C . GLU A 1 89 ? 3.691 -0.747 -25.129 1.00 91.88 89 GLU A C 1
ATOM 719 O O . GLU A 1 89 ? 4.642 -0.432 -25.842 1.00 91.88 89 GLU A O 1
ATOM 724 N N . ASP A 1 90 ? 2.521 -0.107 -25.179 1.00 89.94 90 ASP A N 1
ATOM 725 C CA . ASP A 1 90 ? 2.222 0.964 -26.141 1.00 89.94 90 ASP A CA 1
ATOM 726 C C . ASP A 1 90 ? 3.011 2.257 -25.881 1.00 89.94 90 ASP A C 1
ATOM 728 O O . ASP A 1 90 ? 3.109 3.113 -26.762 1.00 89.94 90 ASP A O 1
ATOM 732 N N . PHE A 1 91 ? 3.591 2.397 -24.687 1.00 89.81 91 PHE A N 1
ATOM 733 C CA . PHE A 1 91 ? 4.359 3.569 -24.271 1.00 89.81 91 PHE A CA 1
ATOM 734 C C . PHE A 1 91 ? 5.870 3.353 -24.373 1.00 89.81 91 PHE A C 1
ATOM 736 O O . PHE A 1 91 ? 6.631 4.283 -24.124 1.00 89.81 91 PHE A O 1
ATOM 743 N N . LYS A 1 92 ? 6.342 2.152 -24.723 1.00 89.38 92 LYS A N 1
ATOM 744 C CA . LYS A 1 92 ? 7.775 1.874 -24.885 1.00 89.38 92 LYS A CA 1
ATOM 745 C C . LYS A 1 92 ? 8.278 2.370 -26.238 1.00 89.38 92 LYS A C 1
ATOM 747 O O . LYS A 1 92 ? 7.620 2.189 -27.260 1.00 89.38 92 LYS A O 1
ATOM 752 N N . ALA A 1 93 ? 9.477 2.951 -26.249 1.00 83.69 93 ALA A N 1
ATOM 753 C CA . ALA A 1 93 ? 10.132 3.356 -27.489 1.00 83.69 93 ALA A CA 1
ATOM 754 C C . ALA A 1 93 ? 10.345 2.131 -28.398 1.00 83.69 93 ALA A C 1
ATOM 756 O O . ALA A 1 93 ? 10.966 1.148 -27.984 1.00 83.69 93 ALA A O 1
ATOM 757 N N . LYS A 1 94 ? 9.850 2.179 -29.641 1.00 76.62 94 LYS A N 1
ATOM 758 C CA . LYS A 1 94 ? 9.989 1.065 -30.600 1.00 76.62 94 LYS A CA 1
ATOM 759 C C . LYS A 1 94 ? 11.361 1.066 -31.266 1.00 76.62 94 LYS A C 1
ATOM 761 O O . LYS A 1 94 ? 11.813 0.039 -31.770 1.00 76.62 94 LYS A O 1
ATOM 766 N N . SER A 1 95 ? 12.035 2.216 -31.266 1.00 67.94 95 SER A N 1
ATOM 767 C CA . SER A 1 95 ? 13.422 2.357 -31.701 1.00 67.94 95 SER A CA 1
ATOM 768 C C . SER A 1 95 ? 14.104 3.547 -31.021 1.00 67.94 95 SER A C 1
ATOM 770 O O . SER A 1 95 ? 13.446 4.519 -30.656 1.00 67.94 95 SER A O 1
ATOM 772 N N . ASN A 1 96 ? 15.440 3.525 -30.943 1.00 61.84 96 ASN A N 1
ATOM 773 C CA . ASN A 1 96 ? 16.243 4.666 -30.470 1.00 61.84 96 ASN A CA 1
ATOM 774 C C . ASN A 1 96 ? 16.089 5.932 -31.340 1.00 61.84 96 ASN A C 1
ATOM 776 O O . ASN A 1 96 ? 16.610 6.980 -30.975 1.00 61.84 96 ASN A O 1
ATOM 780 N N . VAL A 1 97 ? 15.411 5.830 -32.490 1.00 58.31 97 VAL A N 1
ATOM 781 C CA . VAL A 1 97 ? 15.189 6.921 -33.450 1.00 58.31 97 VAL A CA 1
ATOM 782 C C . VAL A 1 97 ? 13.900 7.695 -33.141 1.00 58.31 97 VAL A C 1
ATOM 784 O O . VAL A 1 97 ? 13.784 8.844 -33.534 1.00 58.31 97 VAL A O 1
ATOM 787 N N . GLU A 1 98 ? 12.945 7.115 -32.400 1.00 57.19 98 GLU A N 1
ATOM 788 C CA . GLU A 1 98 ? 11.694 7.804 -32.019 1.00 57.19 98 GLU A CA 1
ATOM 789 C C . GLU A 1 98 ? 11.885 8.844 -30.904 1.00 57.19 98 GLU A C 1
ATOM 791 O O . GLU A 1 98 ? 10.976 9.633 -30.639 1.00 57.19 98 GLU A O 1
ATOM 796 N N . ILE A 1 99 ? 13.064 8.873 -30.272 1.00 59.91 99 ILE A N 1
ATOM 797 C CA . ILE A 1 99 ? 13.447 9.855 -29.251 1.00 59.91 99 ILE A CA 1
ATOM 798 C C . ILE A 1 99 ? 13.953 11.131 -29.949 1.00 59.91 99 ILE A C 1
ATOM 800 O O . ILE A 1 99 ? 15.090 11.564 -29.771 1.00 59.91 99 ILE A O 1
ATOM 804 N N . ASP A 1 100 ? 13.111 11.717 -30.797 1.00 62.88 100 ASP A N 1
ATOM 805 C CA . ASP A 1 100 ? 13.283 13.096 -31.248 1.00 62.88 100 ASP A CA 1
ATOM 806 C C . ASP A 1 100 ? 12.818 14.055 -30.139 1.00 62.88 100 ASP A C 1
ATOM 808 O O . ASP A 1 100 ? 12.008 13.694 -29.283 1.00 62.88 100 ASP A O 1
ATOM 812 N N . LYS A 1 101 ? 13.288 15.311 -30.168 1.00 61.69 101 LYS A N 1
ATOM 813 C CA . LYS A 1 101 ? 12.929 16.356 -29.180 1.00 61.69 101 LYS A CA 1
ATOM 814 C C . LYS A 1 101 ? 11.416 16.577 -29.008 1.00 61.69 101 LYS A C 1
ATOM 816 O O . LYS A 1 101 ? 11.007 17.171 -28.019 1.00 61.69 101 LYS A O 1
ATOM 821 N N . GLU A 1 102 ? 10.595 16.143 -29.965 1.00 63.28 102 GLU A N 1
ATOM 822 C CA . GLU A 1 102 ? 9.131 16.248 -29.901 1.00 63.28 102 GLU A CA 1
ATOM 823 C C . GLU A 1 102 ? 8.466 15.140 -29.064 1.00 63.28 102 GLU A C 1
ATOM 825 O O . GLU A 1 102 ? 7.390 15.370 -28.520 1.00 63.28 102 GLU A O 1
ATOM 830 N N . ASN A 1 103 ? 9.105 13.973 -28.909 1.00 61.94 103 ASN A N 1
ATOM 831 C CA . ASN A 1 103 ? 8.565 12.825 -28.160 1.00 61.94 103 ASN A CA 1
ATOM 832 C C . ASN A 1 103 ? 9.221 12.638 -26.780 1.00 61.94 103 ASN A C 1
ATOM 834 O O . ASN A 1 103 ? 8.932 11.669 -26.070 1.00 61.94 103 ASN A O 1
ATOM 838 N N . GLU A 1 104 ? 10.113 13.549 -26.389 1.00 65.38 104 GLU A N 1
ATOM 839 C CA . GLU A 1 104 ? 10.805 13.523 -25.102 1.00 65.38 104 GLU A CA 1
ATOM 840 C C . GLU A 1 104 ? 9.786 13.606 -23.946 1.00 65.38 104 GLU A C 1
ATOM 842 O O . GLU A 1 104 ? 9.021 14.563 -23.831 1.00 65.38 104 GLU A O 1
ATOM 847 N N . GLY A 1 105 ? 9.738 12.567 -23.104 1.00 70.25 105 GLY A N 1
ATOM 848 C CA . GLY A 1 105 ? 8.794 12.451 -21.984 1.00 70.25 105 GLY A CA 1
ATOM 849 C C . GLY A 1 105 ? 7.441 11.799 -22.309 1.00 70.25 105 GLY A C 1
ATOM 850 O O . GLY A 1 105 ? 6.637 11.614 -21.397 1.00 70.25 105 GLY A O 1
ATOM 851 N N . VAL A 1 106 ? 7.186 11.428 -23.571 1.00 79.81 106 VAL A N 1
ATOM 852 C CA . VAL A 1 106 ? 5.963 10.709 -23.991 1.00 79.81 106 VA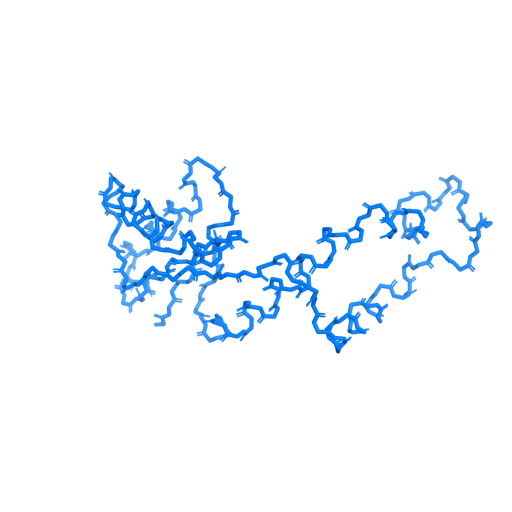L A CA 1
ATOM 853 C C . VAL A 1 106 ? 6.197 9.198 -24.101 1.00 79.81 106 VAL A C 1
ATOM 855 O O . VAL A 1 106 ? 5.279 8.414 -23.862 1.00 79.81 106 VAL A O 1
ATOM 858 N N . VAL A 1 107 ? 7.427 8.789 -24.426 1.00 86.75 107 VAL A N 1
ATOM 859 C CA . VAL A 1 107 ? 7.837 7.383 -24.561 1.00 86.75 107 VAL A CA 1
ATOM 860 C C . VAL A 1 107 ? 8.813 6.969 -23.463 1.00 86.75 107 VAL A C 1
ATOM 862 O O . VAL A 1 107 ? 9.620 7.769 -22.999 1.00 86.75 107 VAL A O 1
ATOM 865 N N . ILE A 1 108 ? 8.754 5.698 -23.071 1.00 88.88 108 ILE A N 1
ATOM 866 C CA . ILE A 1 108 ? 9.608 5.088 -22.055 1.00 88.88 108 ILE A CA 1
ATOM 867 C C . ILE A 1 108 ? 10.809 4.441 -22.748 1.00 88.88 108 ILE A C 1
ATOM 869 O O . ILE A 1 108 ? 10.663 3.500 -23.536 1.00 88.88 108 ILE A O 1
ATOM 873 N N . SER A 1 109 ? 12.007 4.922 -22.430 1.00 88.62 109 SER A N 1
ATOM 874 C CA . SER A 1 109 ? 13.263 4.361 -22.923 1.00 88.62 109 SER A CA 1
ATOM 875 C C . SER A 1 109 ? 13.707 3.124 -22.130 1.00 88.62 109 SER A C 1
ATOM 877 O O . SER A 1 109 ? 13.371 2.933 -20.957 1.00 88.62 109 SER A O 1
ATOM 879 N N . GLU A 1 110 ? 14.541 2.283 -22.749 1.00 87.81 110 GLU A N 1
ATOM 880 C CA . GLU A 1 110 ? 15.137 1.125 -22.068 1.00 87.81 110 GLU A CA 1
ATOM 881 C C . GLU A 1 110 ? 16.023 1.550 -20.882 1.00 87.81 110 GLU A C 1
ATOM 883 O O . GLU A 1 110 ? 16.026 0.901 -19.833 1.00 87.81 110 GLU A O 1
ATOM 888 N N . ALA A 1 111 ? 16.720 2.683 -21.012 1.00 89.50 111 ALA A N 1
ATOM 889 C CA . ALA A 1 111 ? 17.549 3.244 -19.949 1.00 89.50 111 ALA A CA 1
ATOM 890 C C . ALA A 1 111 ? 16.719 3.655 -18.720 1.00 89.50 111 ALA A C 1
ATOM 892 O O . ALA A 1 111 ? 17.128 3.385 -17.589 1.00 89.50 111 ALA A O 1
ATOM 893 N N . GLU A 1 112 ? 15.538 4.251 -18.916 1.00 90.31 112 GLU A N 1
ATOM 894 C CA . GLU A 1 112 ? 14.624 4.603 -17.822 1.00 90.31 112 GLU A CA 1
ATOM 895 C C . GLU A 1 112 ? 14.047 3.362 -17.140 1.00 90.31 112 GLU A C 1
ATOM 897 O O . GLU A 1 112 ? 14.039 3.291 -15.907 1.00 90.31 112 GLU A O 1
ATOM 902 N N . LEU A 1 113 ? 13.625 2.356 -17.917 1.00 91.62 113 LEU A N 1
ATOM 903 C CA . LEU A 1 113 ? 13.146 1.082 -17.369 1.00 91.62 113 LEU A CA 1
ATOM 904 C C . LEU A 1 113 ? 14.215 0.396 -16.523 1.00 91.62 113 LEU A C 1
ATOM 906 O O . LEU A 1 113 ? 13.914 -0.129 -15.447 1.00 91.62 113 LEU A O 1
ATOM 910 N N . LEU A 1 114 ? 15.466 0.417 -16.986 1.00 93.44 114 LEU A N 1
ATOM 911 C CA . LEU A 1 114 ? 16.586 -0.146 -16.246 1.00 93.44 114 LEU A CA 1
ATOM 912 C C . LEU A 1 114 ? 16.878 0.666 -14.977 1.00 93.44 114 LEU A C 1
ATOM 914 O O . LEU A 1 114 ? 17.025 0.082 -13.902 1.00 93.44 114 LEU A O 1
ATOM 918 N N . GLY A 1 115 ? 16.899 1.998 -15.082 1.00 95.38 115 GLY A N 1
ATOM 919 C CA . GLY A 1 115 ? 17.164 2.907 -13.966 1.00 95.38 115 GLY A CA 1
ATOM 920 C C . GLY A 1 115 ? 16.097 2.868 -12.868 1.00 95.38 115 GLY A C 1
ATOM 921 O O . GLY A 1 115 ? 16.419 3.026 -11.693 1.00 95.38 115 GLY A O 1
ATOM 922 N N . GLN A 1 116 ? 14.835 2.605 -13.220 1.00 95.12 116 GLN A N 1
ATOM 923 C CA . GLN A 1 116 ? 13.717 2.520 -12.270 1.00 95.12 116 GLN A CA 1
ATOM 924 C C . GLN A 1 116 ? 13.339 1.083 -11.886 1.00 95.12 116 GLN A C 1
ATOM 926 O O . GLN A 1 116 ? 12.393 0.885 -11.124 1.00 95.12 116 GLN A O 1
ATOM 931 N N . ARG A 1 117 ? 14.075 0.067 -12.356 1.00 94.50 117 ARG A N 1
ATOM 932 C CA . ARG A 1 117 ? 13.712 -1.355 -12.224 1.00 94.50 117 ARG A CA 1
ATOM 933 C C . ARG A 1 117 ? 13.334 -1.776 -10.801 1.00 94.50 117 ARG A C 1
ATOM 935 O O . ARG A 1 117 ? 12.347 -2.488 -10.614 1.00 94.50 117 ARG A O 1
ATOM 942 N N . GLU A 1 118 ? 14.112 -1.362 -9.803 1.00 93.94 118 GLU A N 1
ATOM 943 C CA . GLU A 1 118 ? 13.861 -1.714 -8.398 1.00 93.94 118 GLU A CA 1
ATOM 944 C C . GLU A 1 118 ? 12.614 -1.023 -7.847 1.00 93.94 118 GLU A C 1
ATOM 946 O O . GLU A 1 118 ? 11.783 -1.663 -7.198 1.00 93.94 118 GLU A O 1
ATOM 951 N N . LYS A 1 119 ? 12.442 0.265 -8.166 1.00 94.12 119 LYS A N 1
ATOM 952 C CA . LYS A 1 119 ? 11.260 1.037 -7.786 1.00 94.12 119 LYS A CA 1
ATOM 953 C C . LYS A 1 119 ? 10.009 0.433 -8.415 1.00 94.12 119 LYS A C 1
ATOM 955 O O . LYS A 1 119 ? 9.036 0.204 -7.701 1.00 94.12 119 LYS A O 1
ATOM 960 N N . THR A 1 120 ? 10.048 0.107 -9.703 1.00 95.62 120 THR A N 1
ATOM 961 C CA . THR A 1 120 ? 8.952 -0.568 -10.407 1.00 95.62 120 THR A CA 1
ATOM 962 C C . THR A 1 120 ? 8.615 -1.898 -9.744 1.00 95.62 120 THR A C 1
ATOM 964 O O . THR A 1 120 ? 7.460 -2.122 -9.390 1.00 95.62 120 THR A O 1
ATOM 967 N N . ASN A 1 121 ? 9.612 -2.751 -9.475 1.00 95.62 121 ASN A N 1
ATOM 968 C CA . ASN A 1 121 ? 9.377 -4.018 -8.779 1.00 95.62 121 ASN A CA 1
ATOM 969 C C . ASN A 1 121 ? 8.709 -3.807 -7.411 1.00 95.62 121 ASN A C 1
ATOM 971 O O . ASN A 1 121 ? 7.761 -4.517 -7.089 1.00 95.62 121 ASN A O 1
ATOM 975 N N . ARG A 1 122 ? 9.159 -2.814 -6.633 1.00 93.19 122 ARG A N 1
ATOM 976 C CA . ARG A 1 122 ? 8.566 -2.488 -5.329 1.00 93.19 122 ARG A CA 1
ATOM 977 C C . ARG A 1 122 ? 7.087 -2.107 -5.442 1.00 93.19 122 ARG A C 1
ATOM 979 O O . ARG A 1 122 ? 6.301 -2.545 -4.612 1.00 93.19 122 ARG A O 1
ATOM 986 N N . HIS A 1 123 ? 6.696 -1.337 -6.459 1.00 94.75 123 HIS A N 1
ATOM 987 C CA . HIS A 1 123 ? 5.291 -0.959 -6.667 1.00 94.75 123 HIS A CA 1
ATOM 988 C C . HIS A 1 123 ? 4.434 -2.148 -7.114 1.00 94.75 123 HIS A C 1
ATOM 990 O O . HIS A 1 123 ? 3.335 -2.333 -6.596 1.00 94.75 123 HIS A O 1
ATOM 996 N N . VAL A 1 124 ? 4.946 -2.993 -8.016 1.00 96.44 124 VAL A N 1
ATOM 997 C CA . VAL A 1 124 ? 4.239 -4.214 -8.435 1.00 96.44 124 VAL A CA 1
ATOM 998 C C . VAL A 1 124 ? 4.064 -5.162 -7.243 1.00 96.44 124 VAL A C 1
ATOM 1000 O O . VAL A 1 124 ? 2.966 -5.665 -7.020 1.00 96.44 124 VAL A O 1
ATOM 1003 N N . ARG A 1 125 ? 5.102 -5.340 -6.415 1.00 94.56 125 ARG A N 1
ATOM 1004 C CA . ARG A 1 125 ? 5.015 -6.159 -5.198 1.00 94.56 125 ARG A CA 1
ATOM 1005 C C . ARG A 1 125 ? 4.047 -5.569 -4.171 1.00 94.56 125 ARG A C 1
ATOM 1007 O O . ARG A 1 125 ? 3.277 -6.304 -3.563 1.00 94.56 125 ARG A O 1
ATOM 1014 N N . LEU A 1 126 ? 4.051 -4.249 -3.988 1.00 94.06 126 LEU A N 1
ATOM 1015 C CA . LEU A 1 126 ? 3.108 -3.567 -3.101 1.00 94.06 126 LEU A CA 1
ATOM 1016 C C . LEU A 1 126 ? 1.656 -3.770 -3.553 1.00 94.06 126 LEU A C 1
ATOM 1018 O O . LEU A 1 126 ? 0.795 -4.003 -2.711 1.00 94.06 126 LEU A O 1
ATOM 1022 N N . ARG A 1 127 ? 1.382 -3.748 -4.865 1.00 95.12 127 ARG A N 1
ATOM 1023 C CA . ARG A 1 127 ? 0.046 -4.051 -5.400 1.00 95.12 127 ARG A CA 1
ATOM 1024 C C . ARG A 1 127 ? -0.426 -5.449 -5.001 1.00 95.12 127 ARG A C 1
ATOM 1026 O O . ARG A 1 127 ? -1.580 -5.596 -4.617 1.00 95.12 127 ARG A O 1
ATOM 1033 N N . GLU A 1 128 ? 0.437 -6.459 -5.081 1.00 95.50 128 GLU A N 1
ATOM 1034 C CA . GLU A 1 128 ? 0.093 -7.825 -4.653 1.00 95.50 128 GLU A CA 1
ATOM 1035 C C . GLU A 1 128 ? -0.314 -7.842 -3.180 1.00 95.50 128 GLU A C 1
ATOM 1037 O O . GLU A 1 128 ? -1.387 -8.326 -2.839 1.00 95.50 128 GLU A O 1
ATOM 1042 N N . LEU A 1 129 ? 0.495 -7.215 -2.324 1.00 94.50 129 LEU A N 1
ATOM 1043 C CA . LEU A 1 129 ? 0.240 -7.139 -0.887 1.00 94.50 129 LEU A CA 1
ATOM 1044 C C . LEU A 1 129 ? -1.060 -6.380 -0.567 1.00 94.50 129 LEU A C 1
ATOM 1046 O O . LEU A 1 129 ? -1.810 -6.794 0.317 1.00 94.50 129 LEU A O 1
ATOM 1050 N N . LEU A 1 130 ? -1.354 -5.308 -1.306 1.00 95.19 130 LEU A N 1
ATOM 1051 C CA . LEU A 1 130 ? -2.607 -4.557 -1.199 1.00 95.19 130 LEU A CA 1
ATOM 1052 C C . LEU A 1 130 ? -3.817 -5.417 -1.571 1.00 95.19 130 LEU A C 1
ATOM 1054 O O . LEU A 1 130 ? -4.810 -5.432 -0.848 1.00 95.19 130 LEU A O 1
ATOM 1058 N N . LEU A 1 131 ? -3.732 -6.164 -2.673 1.00 95.44 131 LEU A N 1
ATOM 1059 C CA . LEU A 1 131 ? -4.798 -7.071 -3.099 1.00 95.44 131 LEU A CA 1
ATOM 1060 C C . LEU A 1 131 ? -4.964 -8.260 -2.142 1.00 95.44 131 LEU A C 1
ATOM 1062 O O . LEU A 1 131 ? -6.077 -8.743 -1.962 1.00 95.44 131 LEU A O 1
ATOM 1066 N N . GLU A 1 132 ? -3.886 -8.724 -1.513 1.00 94.56 132 GLU A N 1
ATOM 1067 C CA . GLU A 1 132 ? -3.926 -9.802 -0.520 1.00 94.56 132 GLU A CA 1
ATOM 1068 C C . GLU A 1 132 ? -4.587 -9.358 0.798 1.00 94.56 132 GLU A C 1
ATOM 1070 O O . GLU A 1 132 ? -5.339 -10.129 1.390 1.00 94.56 132 GLU A O 1
ATOM 1075 N N . ASN A 1 133 ? -4.333 -8.127 1.262 1.00 95.38 133 ASN A N 1
ATOM 1076 C CA . ASN A 1 133 ? -4.700 -7.698 2.622 1.00 95.38 133 ASN A CA 1
ATOM 1077 C C . ASN A 1 133 ? -5.866 -6.697 2.693 1.00 95.38 133 ASN A C 1
ATOM 1079 O O . ASN A 1 133 ? -6.549 -6.624 3.721 1.00 95.38 133 ASN A O 1
ATOM 1083 N N . SER A 1 134 ? -6.097 -5.936 1.620 1.00 97.00 134 SER A N 1
ATOM 1084 C CA . SER A 1 134 ? -6.970 -4.752 1.613 1.00 97.00 134 SER A CA 1
ATOM 1085 C C . SER A 1 134 ? -7.967 -4.721 0.448 1.00 97.00 134 SER A C 1
ATOM 1087 O O . SER A 1 134 ? -8.583 -3.688 0.199 1.00 97.00 134 SER A O 1
ATOM 1089 N N . ARG A 1 135 ? -8.177 -5.839 -0.262 1.00 96.62 135 ARG A N 1
ATOM 1090 C CA . ARG A 1 135 ? -9.110 -5.914 -1.406 1.00 96.62 135 ARG A CA 1
ATOM 1091 C C . ARG A 1 135 ? -10.541 -5.490 -1.073 1.00 96.62 135 ARG A C 1
ATOM 1093 O O . ARG A 1 135 ? -11.179 -4.839 -1.894 1.00 96.62 135 ARG A O 1
ATOM 1100 N N . ASP A 1 136 ? -11.020 -5.860 0.110 1.00 96.56 136 ASP A N 1
ATOM 1101 C CA . ASP A 1 136 ? -12.389 -5.585 0.562 1.00 96.56 136 ASP A CA 1
ATOM 1102 C C . ASP A 1 136 ? -12.459 -4.381 1.523 1.00 96.56 136 ASP A C 1
ATOM 1104 O O . ASP A 1 136 ? -13.487 -4.140 2.167 1.00 96.56 136 ASP A O 1
ATOM 1108 N N . ALA A 1 137 ? -11.361 -3.625 1.652 1.00 96.69 137 ALA A N 1
ATOM 1109 C CA . ALA A 1 137 ? -11.324 -2.438 2.492 1.00 96.69 137 ALA A CA 1
ATOM 1110 C C . ALA A 1 137 ? -12.256 -1.353 1.940 1.00 96.69 137 ALA A C 1
ATOM 1112 O O . ALA A 1 137 ? -12.398 -1.169 0.732 1.00 96.69 137 ALA A O 1
ATOM 1113 N N . SER A 1 138 ? -12.896 -0.602 2.838 1.00 96.12 138 SER A N 1
ATOM 1114 C CA . SER A 1 138 ? -13.769 0.513 2.447 1.00 96.12 138 SER A CA 1
ATOM 1115 C C . SER A 1 138 ? -12.969 1.746 2.032 1.00 96.12 138 SER A C 1
ATOM 1117 O O . SER A 1 138 ? -13.455 2.562 1.253 1.00 96.12 138 SER A O 1
ATOM 1119 N N . LEU A 1 139 ? -11.753 1.880 2.562 1.00 95.56 139 LEU A N 1
ATOM 1120 C CA . LEU A 1 139 ? -10.783 2.895 2.185 1.00 95.56 139 LEU A CA 1
ATOM 1121 C C . LEU A 1 139 ? -9.372 2.351 2.419 1.00 95.56 139 LEU A C 1
ATOM 1123 O O . LEU A 1 139 ? -9.118 1.738 3.457 1.00 95.56 139 LEU A O 1
ATOM 1127 N N . VAL A 1 140 ? -8.475 2.623 1.474 1.00 96.12 140 VAL A N 1
ATOM 1128 C CA . 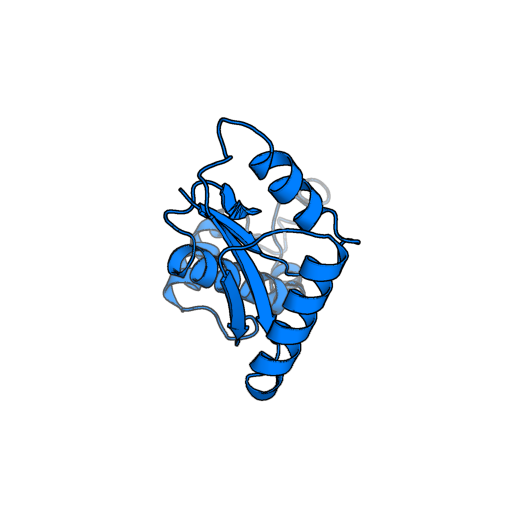VAL A 1 140 ? -7.031 2.437 1.631 1.00 96.12 140 VAL A CA 1
ATOM 1129 C C . VAL A 1 140 ? -6.382 3.816 1.621 1.00 96.12 140 VAL A C 1
ATOM 1131 O O . VAL A 1 140 ? -6.643 4.594 0.700 1.00 96.12 140 VAL A O 1
ATOM 1134 N N . VAL A 1 141 ? -5.596 4.114 2.656 1.00 93.12 141 VAL A N 1
ATOM 1135 C CA . VAL A 1 141 ? -4.828 5.360 2.809 1.00 93.12 141 VAL A CA 1
ATOM 1136 C C . VAL A 1 141 ? -3.349 5.058 2.663 1.00 93.12 141 VAL A C 1
ATOM 1138 O O . VAL A 1 141 ? -2.876 4.164 3.400 1.00 93.12 141 VAL A O 1
#

Organism: Penaeus vannamei (NCBI:txid6689)

Secondary structure (DSSP, 8-state):
-EEEEEE-S--TTHHHHHHHHHHTSTTTTTSEEEEEEE-SSGGGHHHHHHHHHHHHHHHT---SEEEEE--TTSPPPHHHHHHHHHHTGGGB-SSTTS--TTTTTTSB-HHHHHHTHHHHHHHHHHHHHHHHHSTT-SEE-

pLDDT: mean 88.77, std 9.13, range [57.19, 97.19]

Foldseek 3Di:
DAEEQECEDPPVCPSVVVVQVVCVDPVCVPHAYEYEYEDADPVCQVVRQVVVVVVCVVVVNDHDYYHYDYDLQPFADPVLVVVVCVVCVVQADPDPVVPDPVCVPRHDYPVNCVVCVSVVRSVSSVVVVCCVPPVPPPHYD

Radius of gyration: 19.15 Å; chains: 1; bounding box: 38×30×55 Å

InterPro domains:
  IPR004842 SLC12A transporter family [PTHR11827] (1-141)
  IPR018491 SLC12A transporter, C-terminal [PF03522] (1-141)